Protein AF-A0AAW9Q7W9-F1 (afdb_monomer)

Nearest PDB structures (foldseek):
  1th8-assembly1_A-2  TM=7.542E-01  e=5.223E-03  Geobacillus stearothermophilus
  6m37-assembly1_C-2  TM=7.758E-01  e=1.654E-02  Bacillus subtilis subsp. subtilis str. 168
  6m37-assembly1_A-2  TM=7.982E-01  e=3.867E-02  Bacillus subtilis subsp. subtilis str. 168
  1thn-assembly1_A  TM=7.278E-01  e=3.426E-02  Geobacillus stearothermophilus

Solvent-accessible surface area (backbone atoms only — not comparable to full-atom values): 4890 Å² total; per-residue (Å²): 121,73,52,75,52,75,48,80,42,50,44,42,79,83,42,51,64,57,55,54,59,55,59,67,70,56,88,52,88,91,51,60,66,70,59,53,52,49,52,54,50,51,52,53,50,53,51,49,45,20,40,64,60,64,40,57,89,53,61,51,78,43,76,44,46,39,37,38,37,42,44,90,85,48,77,47,76,48,53,46,97,60,94

Foldseek 3Di:
DKDKDKDKAFLDLVCLVVVLVRLVVDPCVLPDVVVVVVVNVVSSVLSVCLSVPLCVPPPRRDMKMWMWMDDNVDIDIDIDPSD

Structure (mmCIF, N/CA/C/O backbone):
data_AF-A0AAW9Q7W9-F1
#
_entry.id   AF-A0AAW9Q7W9-F1
#
loop_
_atom_site.group_PDB
_atom_site.id
_atom_site.type_symbol
_atom_site.label_atom_id
_atom_site.label_alt_id
_atom_site.label_comp_id
_atom_site.label_asym_id
_atom_site.label_entity_id
_atom_site.label_seq_id
_atom_site.pdbx_PDB_ins_code
_atom_site.Cartn_x
_atom_site.Cartn_y
_atom_site.Cartn_z
_atom_site.occupancy
_atom_site.B_iso_or_equiv
_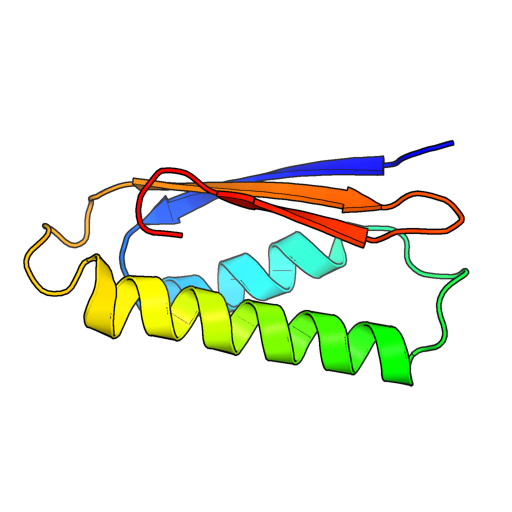atom_site.auth_seq_id
_atom_site.auth_comp_id
_atom_site.auth_asym_id
_atom_site.auth_atom_id
_atom_site.pdbx_PDB_model_num
ATOM 1 N N . MET A 1 1 ? 11.057 11.103 -15.125 1.00 78.44 1 MET A N 1
ATOM 2 C CA . MET A 1 1 ? 9.782 11.643 -14.571 1.00 78.44 1 MET A CA 1
ATOM 3 C C . MET A 1 1 ? 9.291 10.725 -13.457 1.00 78.44 1 MET A C 1
ATOM 5 O O . MET A 1 1 ? 9.644 9.553 -13.480 1.00 78.44 1 MET A O 1
ATOM 9 N N . SER A 1 2 ? 8.516 11.224 -12.490 1.00 90.19 2 SER A N 1
ATOM 10 C CA . SER A 1 2 ? 7.931 10.403 -11.417 1.00 90.19 2 SER A CA 1
ATOM 11 C C . SER A 1 2 ? 6.405 10.479 -11.420 1.00 90.19 2 SER A C 1
ATOM 13 O O . SER A 1 2 ? 5.831 11.513 -11.757 1.00 90.19 2 SER A O 1
ATOM 15 N N . GLN A 1 3 ? 5.762 9.378 -11.046 1.00 94.88 3 GLN A N 1
ATOM 16 C CA . GLN A 1 3 ? 4.322 9.269 -10.836 1.00 94.88 3 GLN A CA 1
ATOM 17 C C . GLN A 1 3 ? 4.066 9.124 -9.343 1.00 94.88 3 GLN A C 1
ATOM 19 O O . GLN A 1 3 ? 4.678 8.268 -8.710 1.00 94.88 3 GLN A O 1
ATOM 24 N N . THR A 1 4 ? 3.159 9.928 -8.798 1.00 96.94 4 THR A N 1
ATOM 25 C CA . THR A 1 4 ? 2.763 9.846 -7.392 1.00 96.94 4 THR A CA 1
ATOM 26 C C . THR A 1 4 ? 1.256 9.681 -7.302 1.00 96.94 4 THR A C 1
ATOM 28 O O . THR A 1 4 ? 0.508 10.432 -7.928 1.00 96.94 4 THR A O 1
ATOM 31 N N . ILE A 1 5 ? 0.822 8.699 -6.520 1.00 97.38 5 ILE A N 1
ATOM 32 C CA . ILE A 1 5 ? -0.582 8.443 -6.204 1.00 97.38 5 ILE A CA 1
ATOM 33 C C . ILE A 1 5 ? -0.757 8.384 -4.688 1.00 97.38 5 ILE A C 1
ATOM 35 O O . ILE A 1 5 ? 0.176 8.033 -3.963 1.00 97.38 5 ILE A O 1
ATOM 39 N N . SER A 1 6 ? -1.958 8.700 -4.207 1.00 97.44 6 SER A N 1
ATOM 40 C CA . SER A 1 6 ? -2.286 8.699 -2.776 1.00 97.44 6 SER A CA 1
ATOM 41 C C . SER A 1 6 ? -3.621 8.004 -2.522 1.00 97.44 6 SER A C 1
ATOM 43 O O . SER A 1 6 ? -4.494 7.997 -3.391 1.00 97.44 6 SER A O 1
ATOM 45 N N . LEU A 1 7 ? -3.775 7.411 -1.340 1.00 97.94 7 LEU A N 1
ATOM 46 C CA . LEU A 1 7 ? -4.974 6.700 -0.911 1.00 97.94 7 LEU A CA 1
ATOM 47 C C . LEU A 1 7 ? -5.209 6.894 0.586 1.00 97.94 7 LEU A C 1
ATOM 49 O O . LEU A 1 7 ? -4.274 6.838 1.378 1.00 97.94 7 LEU A O 1
ATOM 53 N N . GLU A 1 8 ? -6.473 7.037 0.970 1.00 97.56 8 GLU A N 1
ATOM 54 C CA . GLU A 1 8 ? -6.919 6.898 2.355 1.00 97.56 8 GLU A CA 1
ATOM 55 C C . GLU A 1 8 ? -7.819 5.659 2.481 1.00 97.56 8 GLU A C 1
ATOM 57 O O . GLU A 1 8 ? -8.741 5.437 1.678 1.00 97.56 8 GLU A O 1
ATOM 62 N N . VAL A 1 9 ? -7.530 4.824 3.478 1.00 97.19 9 VAL A N 1
ATOM 63 C CA . VAL A 1 9 ? -8.320 3.636 3.828 1.00 97.19 9 VAL A CA 1
ATOM 64 C C . VAL A 1 9 ? -8.520 3.539 5.328 1.00 97.19 9 VAL A C 1
ATOM 66 O O . VAL A 1 9 ? -7.767 4.105 6.114 1.00 97.19 9 VAL A O 1
ATOM 69 N N . SER A 1 10 ? -9.549 2.799 5.721 1.00 96.56 10 SER A N 1
ATOM 70 C CA . SER A 1 10 ? -9.801 2.481 7.119 1.00 96.56 10 SER A CA 1
ATOM 71 C C . SER A 1 10 ? -8.775 1.460 7.641 1.00 96.56 10 SER A C 1
ATOM 73 O O . SER A 1 10 ? -8.178 0.698 6.874 1.00 96.56 10 SER A O 1
ATOM 75 N N . THR A 1 11 ? -8.555 1.424 8.956 1.00 95.19 11 THR A N 1
ATOM 76 C CA . THR A 1 11 ? -7.745 0.393 9.620 1.00 95.19 11 THR A CA 1
ATOM 77 C C . THR A 1 11 ? -8.538 -0.917 9.654 1.00 95.19 11 THR A C 1
ATOM 79 O O . THR A 1 11 ? -9.064 -1.346 10.681 1.00 95.19 11 THR A O 1
ATOM 82 N N . ASN A 1 12 ? -8.670 -1.554 8.494 1.00 95.94 12 ASN A N 1
ATOM 83 C CA . ASN A 1 12 ? -9.459 -2.763 8.322 1.00 95.94 12 ASN A CA 1
ATOM 84 C C . ASN A 1 12 ? -8.822 -3.669 7.263 1.00 95.94 12 ASN A C 1
ATOM 86 O O . ASN A 1 12 ? -8.474 -3.228 6.171 1.00 95.94 12 ASN A O 1
ATOM 90 N N . LEU A 1 13 ? -8.705 -4.967 7.560 1.00 95.94 13 LEU A N 1
ATOM 91 C CA . LEU A 1 13 ? -8.140 -5.949 6.627 1.00 95.94 13 LEU A CA 1
ATOM 92 C C . LEU A 1 13 ? -8.958 -6.085 5.336 1.00 95.94 13 LEU A C 1
ATOM 94 O O . LEU A 1 13 ? -8.400 -6.454 4.305 1.00 95.94 13 LEU A O 1
ATOM 98 N N . ASN A 1 14 ? -10.248 -5.744 5.367 1.00 96.81 14 ASN A N 1
ATOM 99 C CA . ASN A 1 14 ? -11.107 -5.743 4.183 1.00 96.81 14 ASN A CA 1
ATOM 100 C C . ASN A 1 14 ? -10.689 -4.685 3.145 1.00 96.81 14 ASN A C 1
ATOM 102 O O . ASN A 1 14 ? -11.032 -4.815 1.972 1.00 96.81 14 ASN A O 1
ATOM 106 N N . GLU A 1 15 ? -9.910 -3.675 3.540 1.00 97.81 15 GLU A N 1
ATOM 107 C CA . GLU A 1 15 ? -9.399 -2.643 2.630 1.00 97.81 15 GLU A CA 1
ATOM 108 C C . GLU A 1 15 ? -8.187 -3.114 1.814 1.00 97.81 15 GLU A C 1
ATOM 110 O O . GLU A 1 15 ? -7.802 -2.444 0.857 1.00 97.81 15 GLU A O 1
ATOM 115 N N . LEU A 1 16 ? -7.592 -4.276 2.123 1.00 97.94 16 LEU A N 1
ATOM 116 C CA . LEU A 1 16 ? -6.392 -4.762 1.428 1.00 97.94 16 LEU A CA 1
ATOM 117 C C . LEU A 1 16 ? -6.601 -4.868 -0.093 1.00 97.94 16 LEU A C 1
ATOM 119 O O . LEU A 1 16 ? -5.720 -4.500 -0.868 1.00 97.94 16 LEU A O 1
ATOM 123 N N . ALA A 1 17 ? -7.778 -5.320 -0.534 1.00 97.94 17 ALA A N 1
ATOM 124 C CA . ALA A 1 17 ? -8.102 -5.391 -1.958 1.00 97.94 17 ALA A CA 1
ATOM 125 C C . ALA A 1 17 ? -8.092 -4.001 -2.621 1.00 97.94 17 ALA A C 1
ATOM 127 O O . ALA A 1 17 ? -7.593 -3.852 -3.736 1.00 97.94 17 ALA A O 1
ATOM 128 N N . LYS A 1 18 ? -8.587 -2.977 -1.915 1.00 98.25 18 LYS A N 1
ATOM 129 C CA . LYS A 1 18 ? -8.590 -1.585 -2.377 1.00 98.25 18 LYS A CA 1
ATOM 130 C C . LYS A 1 18 ? -7.174 -1.014 -2.429 1.00 98.25 18 LYS A C 1
ATOM 132 O O . LYS A 1 18 ? -6.837 -0.359 -3.409 1.00 98.25 18 LYS A O 1
AT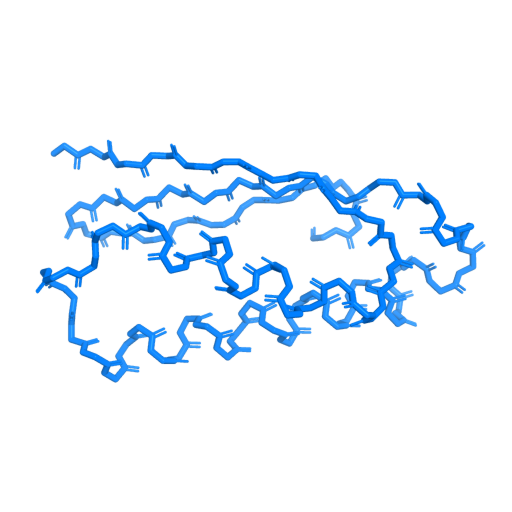OM 137 N N . VAL A 1 19 ? -6.338 -1.309 -1.431 1.00 98.06 19 VAL A N 1
ATOM 138 C CA . VAL A 1 19 ? -4.918 -0.912 -1.409 1.00 98.06 19 VAL A CA 1
ATOM 139 C C . VAL A 1 19 ? -4.165 -1.510 -2.599 1.00 98.06 19 VAL A C 1
ATOM 141 O O . VAL A 1 19 ? -3.471 -0.790 -3.309 1.00 98.06 19 VAL A O 1
ATOM 144 N N . LEU A 1 20 ? -4.339 -2.804 -2.881 1.00 98.00 20 LEU A 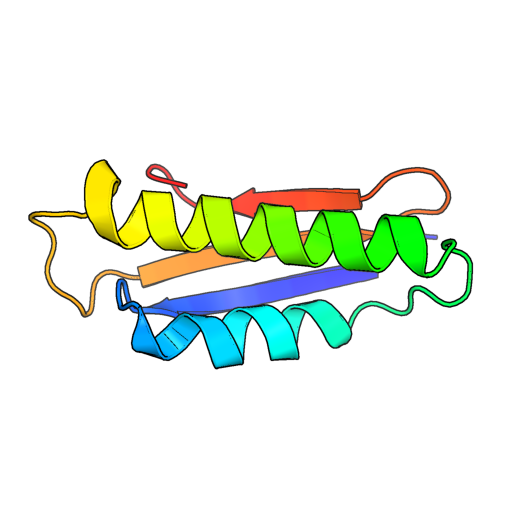N 1
ATOM 145 C CA . LEU A 1 20 ? -3.674 -3.439 -4.022 1.00 98.00 20 LEU A CA 1
ATOM 146 C C . LEU A 1 20 ? -4.192 -2.917 -5.368 1.00 98.00 20 LEU A C 1
ATOM 148 O O . LEU A 1 20 ? -3.390 -2.684 -6.265 1.00 98.00 20 LEU A O 1
ATOM 152 N N . ALA A 1 21 ? -5.501 -2.694 -5.509 1.00 97.94 21 ALA A N 1
ATOM 153 C CA . ALA A 1 21 ? -6.077 -2.123 -6.728 1.00 97.94 21 ALA A CA 1
ATOM 154 C C . ALA A 1 21 ? -5.634 -0.669 -6.968 1.00 97.94 21 ALA A C 1
ATOM 156 O O . ALA A 1 21 ? -5.432 -0.264 -8.108 1.00 97.94 21 ALA A O 1
ATOM 157 N N . TRP A 1 22 ? -5.467 0.115 -5.902 1.00 98.00 22 TRP A N 1
ATOM 158 C CA . TRP A 1 22 ? -4.895 1.457 -5.978 1.00 98.00 22 TRP A CA 1
ATOM 159 C C . TRP A 1 22 ? -3.445 1.427 -6.455 1.00 98.00 22 TRP A C 1
ATOM 161 O O . TRP A 1 22 ? -3.071 2.211 -7.319 1.00 98.00 22 TRP A O 1
ATOM 171 N N . PHE A 1 23 ? -2.645 0.496 -5.942 1.00 96.94 23 PHE A N 1
ATOM 172 C CA . PHE A 1 23 ? -1.235 0.396 -6.298 1.00 96.94 23 PHE A CA 1
ATOM 173 C C . PHE A 1 2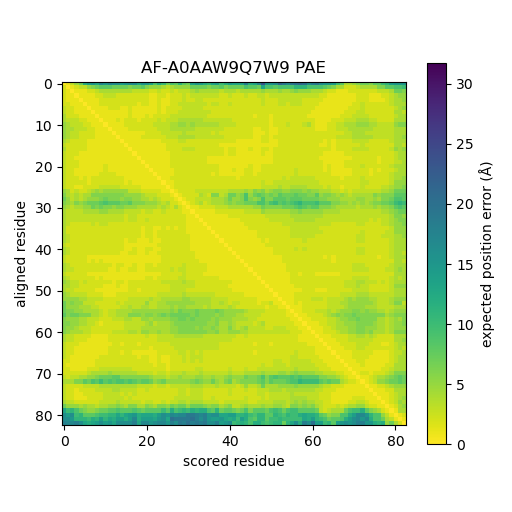3 ? -1.017 0.094 -7.792 1.00 96.94 23 PHE A C 1
ATOM 175 O O . PHE A 1 23 ? -0.087 0.618 -8.397 1.00 96.94 23 PHE A O 1
ATOM 182 N N . GLU A 1 24 ? -1.929 -0.660 -8.414 1.00 95.69 24 GLU A N 1
ATOM 183 C CA . GLU A 1 24 ? -1.942 -0.943 -9.862 1.00 95.69 24 GLU A CA 1
ATOM 184 C C . GLU A 1 24 ? -2.183 0.288 -10.750 1.00 95.69 24 GLU A C 1
ATOM 186 O O . GLU A 1 24 ? -2.046 0.198 -11.967 1.00 95.69 24 GLU A O 1
ATOM 191 N N . GLN A 1 25 ? -2.525 1.447 -10.179 1.00 95.81 25 GLN A N 1
ATOM 192 C CA . GLN A 1 25 ? -2.648 2.691 -10.946 1.00 95.81 25 GLN A CA 1
ATOM 193 C C . GLN A 1 25 ? -1.286 3.260 -11.367 1.00 95.81 25 GLN A C 1
ATOM 195 O O . GLN A 1 25 ? -1.233 4.099 -12.266 1.00 95.81 25 GLN A O 1
ATOM 200 N N . LEU A 1 26 ? -0.186 2.826 -10.739 1.00 94.69 26 LEU A N 1
ATOM 201 C CA . LEU A 1 26 ? 1.159 3.192 -11.173 1.00 94.69 26 LEU A CA 1
ATOM 202 C C . LEU A 1 26 ? 1.475 2.515 -12.508 1.00 94.69 26 LEU A C 1
ATOM 204 O O . LEU A 1 26 ? 1.461 1.285 -12.606 1.00 94.69 26 LEU A O 1
ATOM 208 N N . ASN A 1 27 ? 1.835 3.309 -13.523 1.00 91.75 27 ASN A N 1
ATOM 209 C CA . ASN A 1 27 ? 2.382 2.737 -14.748 1.00 91.75 27 ASN A CA 1
ATOM 210 C C . ASN A 1 27 ? 3.772 2.154 -14.452 1.00 91.75 27 ASN A C 1
ATOM 212 O O . ASN A 1 27 ? 4.741 2.898 -14.282 1.00 91.75 27 ASN A O 1
ATOM 216 N N . HIS A 1 28 ? 3.831 0.825 -14.424 1.00 87.62 28 HIS A N 1
ATOM 217 C CA . HIS A 1 28 ? 4.997 0.007 -14.123 1.00 87.62 28 HIS A CA 1
ATOM 218 C C . HIS A 1 28 ? 5.540 -0.727 -15.361 1.00 87.62 28 HIS A C 1
ATOM 220 O O . HIS A 1 28 ? 6.305 -1.674 -15.204 1.00 87.62 28 HIS A O 1
ATOM 226 N N . ASP A 1 29 ? 5.205 -0.289 -16.583 1.00 88.06 29 ASP A N 1
ATOM 227 C CA . ASP A 1 29 ? 5.624 -0.939 -17.840 1.00 88.06 29 ASP A CA 1
ATOM 228 C C . ASP A 1 29 ? 7.154 -1.077 -17.960 1.00 88.06 29 ASP A C 1
ATOM 230 O O . ASP A 1 29 ? 7.668 -1.999 -18.594 1.00 88.06 29 ASP A O 1
ATOM 234 N N . ALA A 1 30 ? 7.899 -0.163 -17.331 1.00 86.06 30 ALA A N 1
ATOM 235 C CA . ALA A 1 30 ? 9.360 -0.169 -17.297 1.00 86.06 30 ALA A CA 1
ATOM 236 C C . ALA A 1 30 ? 9.961 -1.121 -16.239 1.00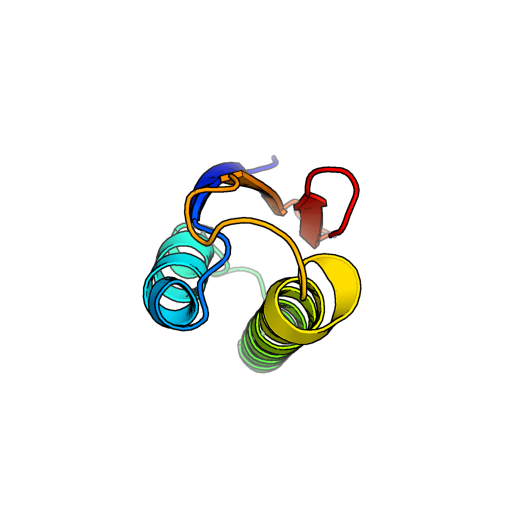 86.06 30 ALA A C 1
ATOM 238 O O . ALA A 1 30 ? 11.177 -1.316 -16.211 1.00 86.06 30 ALA A O 1
ATOM 239 N N . MET A 1 31 ? 9.145 -1.704 -15.356 1.00 88.50 31 MET A N 1
ATOM 240 C CA . MET A 1 31 ? 9.585 -2.571 -14.265 1.00 88.50 31 MET A CA 1
ATOM 241 C C . MET A 1 31 ? 9.393 -4.052 -14.628 1.00 88.50 31 MET A C 1
ATOM 243 O O . MET A 1 31 ? 8.331 -4.436 -15.115 1.00 88.50 31 MET A O 1
ATOM 247 N N . PRO A 1 32 ? 10.367 -4.936 -14.334 1.00 93.00 32 PRO A N 1
ATOM 248 C CA . PRO A 1 32 ? 10.155 -6.369 -14.482 1.00 93.00 32 PRO A CA 1
ATOM 249 C C . PRO A 1 32 ? 8.963 -6.841 -13.641 1.00 93.00 32 PRO A C 1
ATOM 251 O O . PRO A 1 32 ? 8.896 -6.565 -12.442 1.00 93.00 32 PRO A O 1
ATOM 254 N N . MET A 1 33 ? 8.062 -7.619 -14.245 1.00 92.69 33 MET A N 1
ATOM 255 C CA . MET A 1 33 ? 6.839 -8.106 -13.589 1.00 92.69 33 MET A CA 1
ATOM 256 C C . MET A 1 33 ? 7.110 -8.828 -12.259 1.00 92.69 33 MET A C 1
ATOM 258 O O . MET A 1 33 ? 6.352 -8.692 -11.303 1.00 92.69 33 MET A O 1
ATOM 262 N N . GLU A 1 34 ? 8.216 -9.569 -12.156 1.00 95.56 34 GLU A N 1
ATOM 263 C CA . GLU A 1 34 ? 8.609 -10.226 -10.904 1.00 95.56 34 GLU A CA 1
ATOM 264 C C . GLU A 1 34 ? 8.882 -9.218 -9.775 1.00 95.56 34 GLU A C 1
ATOM 266 O O . GLU A 1 34 ? 8.469 -9.434 -8.635 1.00 95.56 34 GLU A O 1
ATOM 271 N N . VAL A 1 35 ? 9.547 -8.103 -10.086 1.00 92.81 35 VAL A N 1
ATOM 272 C CA . VAL A 1 35 ? 9.812 -7.030 -9.119 1.00 92.81 35 VAL A CA 1
ATOM 273 C C . VAL A 1 35 ? 8.496 -6.381 -8.703 1.00 92.81 35 VAL A C 1
ATOM 275 O O . VAL A 1 35 ? 8.252 -6.225 -7.508 1.00 92.81 35 VAL A O 1
ATOM 278 N N . TRP A 1 36 ? 7.607 -6.109 -9.662 1.00 94.56 36 TRP A N 1
ATOM 279 C CA . TRP A 1 36 ? 6.280 -5.561 -9.383 1.00 94.56 36 TRP A CA 1
ATOM 280 C C . TRP A 1 36 ? 5.464 -6.450 -8.431 1.00 94.56 36 TRP A C 1
ATOM 282 O O . TRP A 1 36 ? 4.935 -5.982 -7.419 1.00 94.56 36 TRP A O 1
ATOM 292 N N . LEU A 1 37 ? 5.434 -7.763 -8.682 1.00 95.81 37 LEU A N 1
ATOM 293 C CA . LEU A 1 37 ? 4.754 -8.733 -7.817 1.00 95.81 37 LEU A CA 1
ATOM 294 C C . LEU A 1 37 ? 5.355 -8.794 -6.405 1.00 95.81 37 LEU A C 1
ATOM 296 O O . LEU A 1 37 ? 4.610 -8.908 -5.425 1.00 95.81 37 LEU A O 1
ATOM 300 N N . ARG A 1 38 ? 6.683 -8.684 -6.271 1.00 95.88 38 ARG A N 1
ATOM 301 C CA . ARG A 1 38 ? 7.349 -8.606 -4.959 1.00 95.88 38 ARG A CA 1
ATOM 302 C C . ARG A 1 38 ? 6.951 -7.334 -4.210 1.00 95.88 38 ARG A C 1
ATOM 304 O O . ARG A 1 38 ? 6.621 -7.420 -3.031 1.00 95.88 38 ARG A O 1
ATOM 311 N N . CYS A 1 39 ? 6.899 -6.188 -4.887 1.00 94.88 39 CYS A N 1
ATOM 312 C CA . CYS A 1 39 ? 6.448 -4.926 -4.296 1.00 94.88 39 CYS A CA 1
ATOM 313 C C . CYS A 1 39 ? 4.995 -5.001 -3.814 1.00 94.88 39 CYS A C 1
ATOM 315 O O . CYS A 1 39 ? 4.706 -4.616 -2.683 1.00 94.88 39 CYS A O 1
ATOM 317 N N . LYS A 1 40 ? 4.094 -5.580 -4.616 1.00 96.12 40 LYS A N 1
ATOM 318 C CA . LYS A 1 40 ? 2.703 -5.829 -4.204 1.00 96.12 40 LYS A CA 1
ATOM 319 C C . LYS A 1 40 ? 2.606 -6.730 -2.975 1.00 96.12 40 LYS A C 1
ATOM 321 O O . LYS A 1 40 ? 1.804 -6.468 -2.082 1.00 96.12 40 LYS A O 1
ATOM 326 N N . THR A 1 41 ? 3.417 -7.785 -2.927 1.00 97.50 41 THR A N 1
ATOM 327 C CA . THR A 1 41 ? 3.452 -8.715 -1.788 1.00 97.50 41 THR A CA 1
ATOM 328 C C . THR A 1 41 ? 3.941 -8.008 -0.524 1.00 97.50 41 THR A C 1
ATOM 330 O O . THR A 1 41 ? 3.300 -8.114 0.518 1.00 97.50 41 THR A O 1
ATOM 333 N N . ALA A 1 42 ? 5.015 -7.222 -0.632 1.00 95.94 42 ALA A N 1
ATOM 334 C CA . ALA A 1 42 ? 5.541 -6.428 0.473 1.00 95.94 42 ALA A CA 1
ATOM 335 C C . ALA A 1 42 ? 4.514 -5.400 0.977 1.00 95.94 42 ALA A C 1
ATOM 337 O O . ALA A 1 42 ? 4.299 -5.290 2.181 1.00 95.94 42 ALA A O 1
ATOM 338 N N . LEU A 1 43 ? 3.816 -4.702 0.075 1.00 96.81 43 LEU A N 1
ATOM 339 C CA . LEU A 1 43 ? 2.740 -3.778 0.442 1.00 96.81 43 LEU A CA 1
ATOM 340 C C . LEU A 1 43 ? 1.605 -4.493 1.189 1.00 96.81 43 LEU A C 1
ATOM 342 O O . LEU A 1 43 ? 1.120 -3.985 2.200 1.00 96.81 43 LEU A O 1
ATOM 346 N N . ALA A 1 44 ? 1.201 -5.681 0.728 1.00 97.50 44 ALA A N 1
ATOM 347 C CA . ALA A 1 44 ? 0.172 -6.471 1.397 1.00 97.50 44 ALA A CA 1
ATOM 348 C C . ALA A 1 44 ? 0.588 -6.886 2.816 1.00 97.50 44 ALA A C 1
ATOM 350 O O . ALA A 1 44 ? -0.222 -6.806 3.744 1.00 97.50 44 ALA A O 1
ATOM 351 N N . GLU A 1 45 ? 1.840 -7.309 2.992 1.00 96.44 45 GLU A N 1
ATOM 352 C CA . GLU A 1 45 ? 2.393 -7.691 4.291 1.00 96.44 45 GLU A CA 1
ATOM 353 C C . GLU A 1 45 ? 2.466 -6.495 5.244 1.00 96.44 45 GLU A C 1
ATOM 355 O O . GLU A 1 45 ? 1.944 -6.576 6.357 1.00 96.44 45 GLU A O 1
ATOM 360 N N . VAL A 1 46 ? 3.027 -5.368 4.793 1.00 94.12 46 VAL A N 1
ATOM 361 C CA . VAL A 1 46 ? 3.139 -4.140 5.596 1.00 94.12 46 VAL A CA 1
ATOM 362 C C . VAL A 1 46 ? 1.757 -3.637 6.006 1.00 94.12 46 VAL A C 1
ATOM 364 O O . VAL A 1 46 ? 1.527 -3.409 7.193 1.00 94.12 46 VAL A O 1
ATOM 367 N N . PHE A 1 47 ? 0.801 -3.560 5.072 1.00 95.88 47 PHE A N 1
ATOM 368 C CA . PHE A 1 47 ? -0.570 -3.146 5.382 1.00 95.88 47 PHE A CA 1
ATOM 369 C C . PHE A 1 47 ? -1.230 -4.067 6.412 1.00 95.88 47 PHE A C 1
ATOM 371 O O . PHE A 1 47 ? -1.814 -3.615 7.399 1.00 95.88 47 PHE A O 1
ATOM 378 N N . THR A 1 48 ? -1.101 -5.378 6.213 1.00 96.25 48 THR A N 1
ATOM 379 C CA . THR A 1 48 ? -1.670 -6.373 7.123 1.00 96.25 48 THR A CA 1
ATOM 380 C C . THR A 1 48 ? -1.042 -6.282 8.512 1.00 96.25 48 THR A C 1
ATOM 382 O O . THR A 1 48 ? -1.758 -6.389 9.511 1.00 96.25 48 THR A O 1
ATOM 385 N N . ASN A 1 49 ? 0.270 -6.049 8.595 1.00 94.69 49 ASN A N 1
ATOM 386 C CA . ASN A 1 49 ? 0.963 -5.855 9.862 1.00 94.69 49 ASN A CA 1
ATOM 387 C C . ASN A 1 49 ? 0.544 -4.562 10.560 1.00 94.69 49 ASN A C 1
ATOM 389 O O . ASN A 1 49 ? 0.316 -4.584 11.770 1.00 94.69 49 ASN A O 1
ATOM 393 N N . ALA A 1 50 ? 0.393 -3.462 9.822 1.00 93.50 50 ALA A N 1
ATOM 394 C CA . ALA A 1 50 ? -0.082 -2.200 10.374 1.00 93.50 50 ALA A CA 1
ATOM 395 C C . ALA A 1 50 ? -1.468 -2.380 11.015 1.00 93.50 50 ALA A C 1
ATOM 397 O O . ALA A 1 50 ? -1.644 -2.104 12.201 1.00 93.50 50 ALA A O 1
ATOM 398 N N . VAL A 1 51 ? -2.421 -2.971 10.286 1.00 94.81 51 VAL A N 1
ATOM 399 C CA . VAL A 1 51 ? -3.783 -3.210 10.792 1.00 94.81 51 VAL A CA 1
ATOM 400 C C . VAL A 1 51 ? -3.798 -4.189 11.974 1.00 94.81 51 VAL A C 1
ATOM 402 O O . VAL A 1 51 ? -4.468 -3.938 12.974 1.00 94.81 51 VAL A O 1
ATOM 405 N N . ARG A 1 52 ? -3.064 -5.309 11.898 1.00 94.25 52 ARG A N 1
ATOM 406 C CA . ARG A 1 52 ? -3.102 -6.356 12.941 1.00 94.25 52 ARG A CA 1
ATOM 407 C C . ARG A 1 52 ? -2.308 -6.021 14.192 1.00 94.25 52 ARG A C 1
ATOM 409 O O . ARG A 1 52 ? -2.672 -6.484 15.275 1.00 94.25 52 ARG A O 1
ATOM 416 N N . HIS A 1 53 ? -1.202 -5.300 14.046 1.00 93.31 53 HIS A N 1
ATOM 417 C CA . HIS A 1 53 ? -0.227 -5.121 15.116 1.00 93.31 53 HIS A CA 1
ATOM 418 C C . HIS A 1 53 ? -0.115 -3.663 15.541 1.00 93.31 53 HIS A C 1
ATOM 420 O O . HIS A 1 53 ? -0.352 -3.375 16.713 1.00 93.31 53 HIS A O 1
ATOM 426 N N . ALA A 1 54 ? 0.190 -2.747 14.620 1.00 91.06 54 ALA A N 1
ATOM 427 C CA . ALA A 1 54 ? 0.386 -1.341 14.975 1.00 91.06 54 ALA A CA 1
ATOM 428 C C . ALA A 1 54 ? -0.921 -0.676 15.432 1.00 91.06 54 ALA A C 1
ATOM 430 O O . ALA A 1 54 ? -0.935 0.079 16.403 1.00 91.06 54 ALA A O 1
ATOM 431 N N . HIS A 1 55 ? -2.031 -0.998 14.770 1.00 92.56 55 HIS A N 1
ATOM 432 C CA . HIS A 1 55 ? -3.338 -0.398 15.017 1.00 92.56 55 HIS A CA 1
ATOM 433 C C . HIS A 1 55 ? -4.312 -1.345 15.739 1.00 92.56 55 HIS A C 1
ATOM 435 O O . HIS A 1 55 ? -5.512 -1.089 15.782 1.00 92.56 55 HIS A O 1
ATOM 441 N N . LYS A 1 56 ? -3.814 -2.426 16.356 1.00 90.62 56 LYS A N 1
ATOM 442 C CA . LYS A 1 56 ? -4.629 -3.489 16.981 1.00 90.62 56 LYS A CA 1
ATOM 443 C C . LYS A 1 56 ? -5.752 -2.984 17.903 1.00 90.62 56 LYS A C 1
ATOM 445 O O . LYS A 1 56 ? -6.791 -3.627 18.007 1.00 90.62 56 LYS A O 1
ATOM 450 N N . ASN A 1 57 ? -5.519 -1.875 18.605 1.00 92.62 57 ASN A N 1
ATOM 451 C CA . ASN A 1 57 ? -6.443 -1.310 19.594 1.00 92.62 57 ASN A CA 1
ATOM 452 C C . ASN A 1 57 ? -7.106 -0.003 19.126 1.00 92.62 57 ASN A C 1
ATOM 454 O O . ASN A 1 57 ? -7.715 0.696 19.934 1.00 92.62 57 ASN A O 1
ATOM 458 N N . MET A 1 58 ? -6.936 0.367 17.858 1.00 92.94 58 MET A N 1
ATOM 459 C CA . MET A 1 58 ? -7.558 1.554 17.283 1.00 92.94 58 MET A CA 1
ATOM 460 C C . MET A 1 58 ? -8.943 1.204 16.716 1.00 92.94 58 MET A C 1
ATOM 462 O O . MET A 1 58 ? -9.159 0.061 16.306 1.00 92.94 58 MET A O 1
ATOM 466 N N . PRO A 1 59 ? -9.889 2.161 16.668 1.00 94.06 59 PRO A N 1
ATOM 467 C CA . PRO A 1 59 ? -11.141 1.985 15.936 1.00 94.06 59 PRO A CA 1
ATOM 468 C C . PRO A 1 59 ? -10.877 1.631 14.473 1.00 94.06 59 PRO A C 1
ATOM 470 O O . PRO A 1 59 ? -9.932 2.152 13.874 1.00 94.06 59 PRO A O 1
ATOM 473 N N . THR A 1 60 ? -11.725 0.798 13.873 1.00 91.88 60 THR A N 1
ATOM 474 C CA . THR A 1 60 ? -11.588 0.412 12.461 1.00 91.88 60 THR A CA 1
ATOM 475 C C . THR A 1 60 ? -11.668 1.608 11.521 1.00 91.88 60 THR A C 1
ATOM 477 O O . THR A 1 60 ? -11.035 1.597 10.475 1.00 91.88 60 THR A O 1
ATOM 480 N N . GLU A 1 61 ? -12.371 2.672 11.910 1.00 93.69 61 GLU A N 1
ATOM 481 C CA . GLU A 1 61 ? -12.487 3.925 11.159 1.00 93.69 61 GLU A CA 1
ATOM 482 C C . GLU A 1 61 ? -11.194 4.757 11.171 1.00 93.69 61 GLU A C 1
ATOM 484 O O . GLU A 1 61 ? -11.114 5.762 10.469 1.00 93.69 61 GLU A O 1
ATOM 489 N N . THR A 1 62 ? -10.183 4.365 11.956 1.00 94.62 62 THR A N 1
ATOM 490 C CA . THR A 1 62 ? -8.906 5.086 12.030 1.00 94.62 62 THR A CA 1
ATOM 491 C C . THR A 1 62 ? -8.251 5.120 10.650 1.00 94.62 62 THR A C 1
ATOM 493 O O . THR A 1 62 ? -7.991 4.049 10.090 1.00 94.62 62 THR A O 1
ATOM 496 N N . PRO A 1 63 ? -7.968 6.309 10.093 1.00 95.12 63 PRO A N 1
ATOM 497 C CA . PRO A 1 63 ? -7.470 6.410 8.733 1.00 95.12 63 PRO A CA 1
ATOM 498 C C . PRO A 1 63 ? -5.999 5.995 8.638 1.00 95.12 63 PRO A C 1
ATOM 500 O O . PRO A 1 63 ? -5.158 6.365 9.466 1.00 95.12 63 PRO A O 1
ATOM 503 N N . ILE A 1 64 ? -5.686 5.256 7.580 1.00 95.19 64 ILE A N 1
ATOM 504 C CA . ILE A 1 64 ? -4.335 5.006 7.091 1.00 95.19 64 ILE A CA 1
ATOM 505 C C . ILE A 1 64 ? -4.186 5.790 5.794 1.00 95.19 64 ILE A C 1
ATOM 507 O O . ILE A 1 64 ? -4.931 5.578 4.834 1.00 95.19 64 ILE A O 1
ATOM 511 N N . TYR A 1 65 ? -3.209 6.689 5.780 1.00 96.00 65 TYR A N 1
ATOM 512 C CA . TYR A 1 65 ? -2.823 7.432 4.588 1.00 96.00 65 TYR A CA 1
ATOM 513 C C . TYR A 1 65 ? -1.683 6.693 3.917 1.00 96.00 65 TYR A C 1
ATOM 515 O O . TYR A 1 65 ? -0.719 6.345 4.590 1.00 96.00 65 TYR A O 1
ATOM 523 N N . LEU A 1 66 ? -1.786 6.475 2.612 1.00 96.56 66 LEU A N 1
ATOM 524 C CA . LEU A 1 66 ? -0.755 5.866 1.789 1.00 96.56 66 LEU A CA 1
ATOM 525 C C . LEU A 1 66 ? -0.401 6.807 0.646 1.00 96.56 66 LEU A C 1
ATOM 527 O O . LEU A 1 66 ? -1.273 7.390 0.004 1.00 96.56 66 LEU A O 1
ATOM 531 N N . GLU A 1 67 ? 0.886 6.916 0.364 1.00 97.12 67 GLU A N 1
ATOM 532 C CA . GLU A 1 67 ? 1.417 7.565 -0.826 1.00 97.12 67 GLU A CA 1
ATOM 533 C C .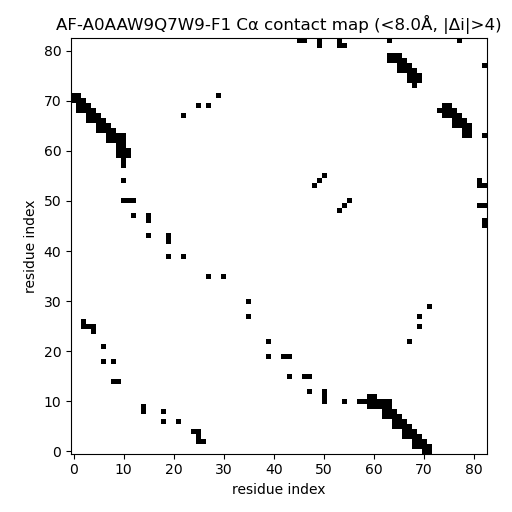 GLU A 1 67 ? 2.402 6.608 -1.477 1.00 97.12 67 GLU A C 1
ATOM 535 O O . GLU A 1 67 ? 3.235 6.013 -0.792 1.00 97.12 67 GLU A O 1
ATOM 540 N N . SER A 1 68 ? 2.325 6.460 -2.796 1.00 96.00 68 SER A N 1
ATOM 541 C CA . SER A 1 68 ? 3.352 5.754 -3.543 1.00 96.00 68 SER A CA 1
ATOM 542 C C . SER A 1 68 ? 3.884 6.615 -4.667 1.00 96.00 68 SER A C 1
ATOM 544 O O . SER A 1 68 ? 3.117 7.232 -5.404 1.00 96.00 68 SER A O 1
ATOM 546 N N . THR A 1 69 ? 5.209 6.658 -4.772 1.00 96.31 69 THR A N 1
ATOM 547 C CA . THR A 1 69 ? 5.923 7.376 -5.821 1.00 96.31 69 THR A CA 1
ATOM 548 C C . THR A 1 69 ? 6.785 6.399 -6.601 1.00 96.31 69 THR A C 1
ATOM 550 O O . THR A 1 69 ? 7.692 5.786 -6.042 1.00 96.31 69 THR A O 1
ATOM 553 N N . LEU A 1 70 ? 6.519 6.276 -7.897 1.00 94.81 70 LEU A N 1
ATOM 554 C CA . LEU A 1 70 ? 7.329 5.511 -8.833 1.00 94.81 70 LEU A CA 1
ATOM 555 C C . LEU A 1 70 ? 8.158 6.472 -9.683 1.00 94.81 70 LEU A C 1
ATOM 557 O O . LEU A 1 70 ? 7.620 7.352 -10.357 1.00 94.81 70 LEU A O 1
ATOM 561 N N . SER A 1 71 ? 9.472 6.300 -9.650 1.00 92.69 71 SER A N 1
ATOM 562 C CA . SER A 1 71 ? 10.434 6.983 -10.510 1.00 92.69 71 SER A CA 1
ATOM 563 C C . SER A 1 71 ? 11.113 5.976 -11.442 1.00 92.69 71 SER A C 1
ATOM 565 O O . SER A 1 71 ? 10.863 4.775 -11.365 1.00 92.69 71 SER A O 1
ATOM 567 N N . GLU A 1 72 ? 12.000 6.451 -12.314 1.00 87.00 72 GLU A N 1
ATOM 568 C CA . GLU A 1 72 ? 12.766 5.592 -13.232 1.00 87.00 72 GLU A CA 1
ATOM 569 C C . GLU A 1 72 ? 13.606 4.525 -12.506 1.00 87.00 72 GLU A C 1
ATOM 571 O O . GLU A 1 72 ? 13.860 3.458 -13.060 1.00 87.00 72 GLU A O 1
ATOM 576 N N . ASN A 1 73 ? 14.014 4.783 -11.258 1.00 87.75 73 ASN A N 1
ATOM 577 C CA . ASN A 1 73 ? 14.973 3.943 -10.537 1.00 87.75 73 ASN A CA 1
ATOM 578 C C . ASN A 1 73 ? 14.491 3.508 -9.149 1.00 87.75 73 ASN A C 1
ATOM 580 O O . ASN A 1 73 ? 15.195 2.756 -8.474 1.00 87.75 73 ASN A O 1
ATOM 584 N N . SER A 1 74 ? 13.336 3.988 -8.689 1.00 91.50 74 SER A N 1
ATOM 585 C CA . SER A 1 74 ? 12.855 3.710 -7.338 1.00 91.50 74 SER A CA 1
ATOM 586 C C . SER A 1 74 ? 11.341 3.646 -7.260 1.00 91.50 74 SER A C 1
ATOM 588 O O . SER A 1 74 ? 10.622 4.320 -7.994 1.00 91.50 74 SER A O 1
ATOM 590 N N . LEU A 1 75 ? 10.877 2.852 -6.303 1.00 93.31 75 LEU A N 1
ATOM 591 C CA . LEU A 1 75 ? 9.504 2.827 -5.844 1.00 93.31 75 LEU A CA 1
ATOM 592 C C . LEU A 1 75 ? 9.518 3.141 -4.352 1.00 93.31 75 LEU A C 1
ATOM 594 O O . LEU A 1 75 ? 10.103 2.403 -3.560 1.00 93.31 75 LEU A O 1
ATOM 598 N N . GLU A 1 76 ? 8.882 4.241 -3.983 1.00 94.94 76 GLU A N 1
ATOM 599 C CA . GLU A 1 76 ? 8.694 4.650 -2.599 1.00 94.94 76 GLU A CA 1
ATOM 600 C C . GLU A 1 76 ? 7.241 4.431 -2.192 1.00 94.94 76 GLU A C 1
ATOM 602 O O . GLU A 1 76 ? 6.317 4.682 -2.971 1.00 94.94 76 GLU A O 1
ATOM 607 N N . ILE A 1 77 ? 7.042 3.980 -0.956 1.00 93.50 77 ILE A N 1
ATOM 608 C CA . ILE A 1 77 ? 5.732 3.880 -0.315 1.00 93.50 77 ILE A CA 1
ATOM 609 C C . ILE A 1 77 ? 5.861 4.533 1.057 1.00 93.50 77 ILE A C 1
ATOM 611 O O . ILE A 1 77 ? 6.782 4.220 1.812 1.00 93.50 77 ILE A O 1
ATOM 615 N N . LYS A 1 78 ? 4.960 5.461 1.366 1.00 93.06 78 LYS A N 1
ATOM 616 C CA . LYS A 1 78 ? 4.904 6.189 2.635 1.00 93.06 78 LYS A CA 1
ATOM 617 C C . LYS A 1 78 ? 3.525 6.013 3.245 1.00 9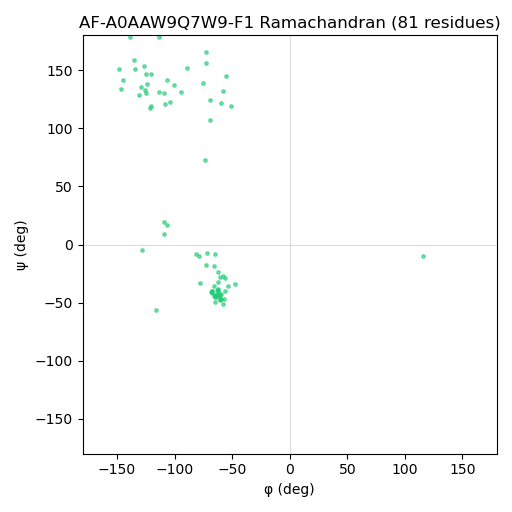3.06 78 LYS A C 1
ATOM 619 O O . LYS A 1 78 ? 2.537 5.9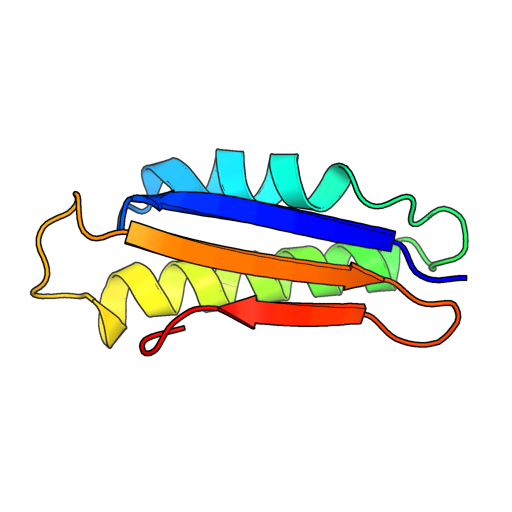59 2.514 1.00 93.06 78 LYS A O 1
ATOM 624 N N . GLY A 1 79 ? 3.464 5.983 4.571 1.00 89.19 79 GLY A N 1
ATOM 625 C CA . GLY A 1 79 ? 2.207 6.094 5.295 1.00 89.19 79 GLY A CA 1
ATOM 626 C C . GLY A 1 79 ? 2.297 6.985 6.529 1.00 89.19 79 GLY A C 1
ATOM 627 O O . GLY A 1 79 ? 3.349 7.557 6.826 1.00 89.19 79 GLY A O 1
ATOM 628 N N . ASN A 1 80 ? 1.175 7.163 7.227 1.00 83.50 80 ASN A N 1
ATOM 629 C CA . ASN A 1 80 ? 1.139 7.885 8.500 1.00 83.50 80 ASN A CA 1
ATOM 630 C C . ASN A 1 80 ? 1.766 7.061 9.641 1.00 83.50 80 ASN A C 1
ATOM 632 O O . ASN A 1 80 ? 1.981 5.862 9.513 1.00 83.50 80 ASN A O 1
ATOM 636 N N . LYS A 1 81 ? 2.071 7.706 10.782 1.00 60.69 81 LYS A N 1
ATOM 637 C CA . LYS A 1 81 ? 2.651 7.028 11.959 1.00 60.69 81 LYS A CA 1
ATOM 638 C C . LYS A 1 81 ? 1.828 5.78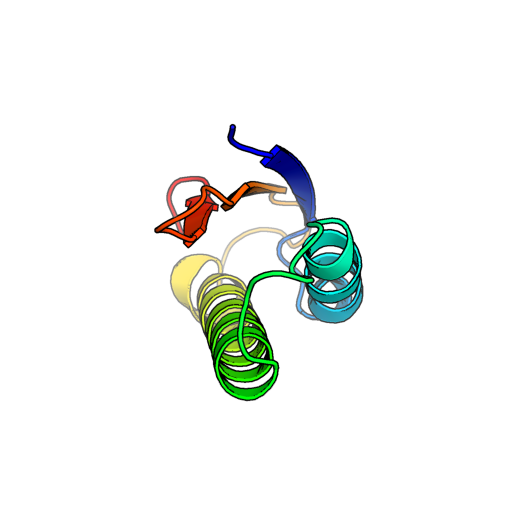9 12.336 1.00 60.69 81 LYS A C 1
ATOM 640 O O . LYS A 1 81 ? 0.674 5.938 12.722 1.00 60.69 81 LYS A O 1
ATOM 645 N N . GLY A 1 82 ? 2.459 4.615 12.291 1.00 59.59 82 GLY A N 1
ATOM 646 C CA . GLY A 1 82 ? 1.791 3.317 12.460 1.00 59.59 82 GLY A CA 1
ATOM 647 C C . GLY A 1 82 ? 1.843 2.440 11.203 1.00 59.59 82 GLY A C 1
ATOM 648 O O . GLY A 1 82 ? 1.554 1.248 11.296 1.00 59.59 82 GLY A O 1
ATOM 649 N N . PHE A 1 83 ? 2.280 3.019 10.081 1.00 56.97 83 PHE A N 1
ATOM 650 C CA . PHE A 1 83 ? 2.681 2.361 8.840 1.00 56.97 83 PHE A CA 1
ATOM 651 C C . PHE A 1 83 ? 4.202 2.409 8.643 1.00 56.97 83 PHE A C 1
ATOM 653 O O . PHE A 1 83 ? 4.818 3.417 9.071 1.00 56.97 83 PHE A O 1
#

Sequence (83 aa):
MSQTISLEVSTNLNELAKVLAWFEQLNHDAMPMEVWLRCKTALAEVFTNAVRHAHKNMPTETPIYLESTLSENSLEIKGNKGF

pLDDT: mean 92.95, std 7.45, range [56.97, 98.25]

InterPro domains:
  IPR003594 Histidine kinase/HSP90-like ATPase domain [PF13581] (10-77)

Organism: NCBI:txid2716417

Radius of gyration: 12.9 Å; Cα contacts (8 Å, |Δi|>4): 105; chains: 1; bounding box: 28×22×37 Å

Mean predicted aligned error: 3.2 Å

Secondary structure (DSSP, 8-state):
--EEEEEEEES-GGGHHHHHHHHTTS--TTS-HHHHHHHHHHHHHHHHHIIIIITTTS-TT-EEEEEEEE-SS-EEEEESTT-